Protein AF-A0A8H7K507-F1 (afdb_monomer)

Foldseek 3Di:
DQPQAWWFPDWDDDPQKIWTFTQGSVRQTAIEIERHCVLQPPVQRPPTVSVSVSVCVDPCNPPPPFRYKYWYADPVGIDIDGPDDQQDADVVPDDPDDDDDCVQWAFPADDPDQWTFTDDPVPDTDIGHDDDDPDRHHDDD

Solvent-accessible surface area (backbone atoms only — not comparable to full-atom values): 8738 Å² total; per-residue (Å²): 131,90,53,87,75,32,47,64,78,43,77,48,80,54,97,61,28,30,39,38,34,33,31,40,61,85,69,48,71,34,37,40,36,29,57,40,49,78,82,43,57,78,89,28,63,76,45,48,68,50,36,47,59,59,53,60,71,42,80,68,57,80,52,83,86,60,49,29,38,42,36,39,68,60,100,88,46,80,49,75,46,70,61,64,79,74,73,42,75,50,70,90,78,54,72,97,62,89,86,74,68,70,86,72,45,47,78,76,42,84,52,80,81,59,29,30,36,23,34,45,89,89,77,40,82,46,74,50,72,69,77,85,72,97,63,85,42,62,79,76,132

Organism: Bionectria ochroleuca (NCBI:txid29856)

Radius of gyration: 17.38 Å; Cα contacts (8 Å, |Δi|>4): 216; chains: 1; bounding box: 37×36×43 Å

Se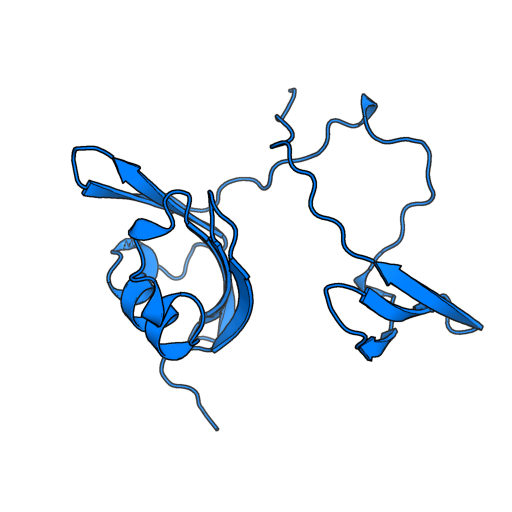condary structure (DSSP, 8-state):
---TT-EEEEEEE-SS-EEEEEE-TTS-EEEEEESSGGGS-GGGSSSHHHHHHHHTTSGGGG-SS-SEEEEEEETTEEEEEESPPPPPPPGGGS-SPPP--GGGPEEEEE-SSSEEEEEETTTEEEEEE----SSPPPP--

Nearest PDB structures (foldseek):
  1quq-assembly3_A  TM=7.018E-01  e=8.305E-02  Homo sapiens
  2z6k-assembly1_A  TM=7.369E-01  e=1.199E-01  Homo sapiens
  2z6k-assembly2_B  TM=6.373E-01  e=7.811E-02  Homo sapiens
  7olx-assembly1_A  TM=2.719E-01  e=4.721E+00  Homo sapiens
  4mfz-assembly1_A  TM=2.443E-01  e=9.257E+00  Nonomuraea gerenzanensis

Structure (mmCIF, N/CA/C/O backbone):
data_AF-A0A8H7K507-F1
#
_entry.id   AF-A0A8H7K507-F1
#
loop_
_atom_site.group_PDB
_atom_site.id
_atom_site.type_symbol
_atom_site.label_atom_id
_atom_site.label_alt_id
_atom_site.label_comp_id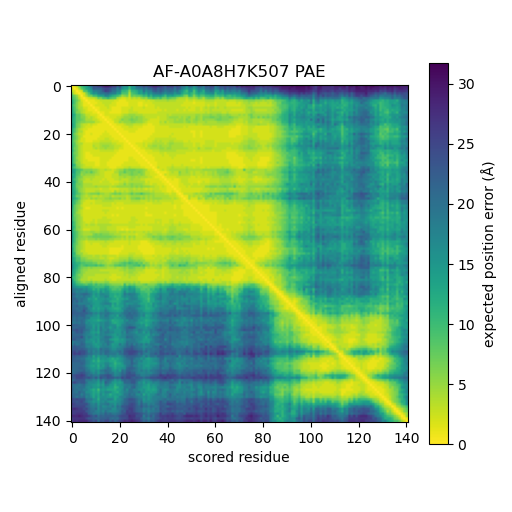
_atom_site.label_asym_id
_atom_site.label_entity_id
_atom_site.label_seq_id
_atom_site.pdbx_PDB_ins_code
_atom_site.Cartn_x
_atom_site.Cartn_y
_atom_site.Cartn_z
_atom_site.occupancy
_atom_site.B_iso_or_equiv
_atom_site.auth_seq_id
_atom_site.auth_comp_id
_atom_site.auth_asym_id
_atom_site.auth_atom_id
_atom_site.pdbx_PDB_model_num
ATOM 1 N N . MET A 1 1 ? 12.778 -19.539 2.252 1.00 41.03 1 MET A N 1
ATOM 2 C CA . MET A 1 1 ? 12.348 -19.343 3.649 1.00 41.03 1 MET A CA 1
ATOM 3 C C . MET A 1 1 ? 10.926 -18.851 3.563 1.00 41.03 1 MET A C 1
ATOM 5 O O . MET A 1 1 ? 10.734 -17.758 3.049 1.00 41.03 1 MET A O 1
ATOM 9 N N . ASP A 1 2 ? 9.965 -19.687 3.945 1.00 42.75 2 ASP A N 1
ATOM 10 C CA . ASP A 1 2 ? 8.569 -19.267 4.048 1.00 42.75 2 ASP A CA 1
ATOM 11 C C . ASP A 1 2 ? 8.469 -18.169 5.102 1.00 42.75 2 ASP A C 1
ATOM 13 O O . ASP A 1 2 ? 8.980 -18.322 6.212 1.00 42.75 2 ASP A O 1
ATOM 17 N N . ASN A 1 3 ? 7.868 -17.044 4.729 1.00 53.34 3 ASN A N 1
ATOM 18 C CA . ASN A 1 3 ? 7.533 -15.986 5.663 1.00 53.34 3 ASN A CA 1
ATOM 19 C C . ASN A 1 3 ? 6.049 -16.158 6.023 1.00 53.34 3 ASN A C 1
ATOM 21 O O . ASN A 1 3 ? 5.198 -15.795 5.209 1.00 53.34 3 ASN A O 1
ATOM 25 N N . PRO A 1 4 ? 5.721 -16.759 7.182 1.00 64.38 4 PRO A N 1
ATOM 26 C CA . PRO A 1 4 ? 4.364 -17.214 7.493 1.00 64.38 4 PRO A CA 1
ATOM 27 C C . PRO A 1 4 ? 3.333 -16.078 7.598 1.00 64.38 4 PRO A C 1
ATOM 29 O O . PRO A 1 4 ? 2.137 -16.346 7.570 1.00 64.38 4 PRO A O 1
ATOM 32 N N . GLU A 1 5 ? 3.779 -14.821 7.678 1.00 71.62 5 GLU A N 1
ATOM 33 C CA . GLU A 1 5 ? 2.921 -13.633 7.791 1.00 71.62 5 GLU A CA 1
ATOM 34 C C . GLU A 1 5 ? 2.848 -12.811 6.486 1.00 71.62 5 GLU A C 1
ATOM 36 O O . GLU A 1 5 ? 2.078 -11.856 6.392 1.00 71.62 5 GLU A O 1
ATOM 41 N N . GLY A 1 6 ? 3.596 -13.197 5.444 1.00 83.44 6 GLY A N 1
ATOM 42 C CA . GLY A 1 6 ? 3.779 -12.392 4.233 1.00 83.44 6 GLY A CA 1
ATOM 43 C C . GLY A 1 6 ? 4.938 -11.392 4.340 1.00 83.44 6 GLY A C 1
ATOM 44 O O . GLY A 1 6 ? 5.561 -11.242 5.388 1.00 83.44 6 GLY A O 1
ATOM 45 N N . ALA A 1 7 ? 5.278 -10.713 3.244 1.00 90.31 7 ALA A N 1
ATOM 46 C CA . ALA A 1 7 ? 6.458 -9.856 3.130 1.00 90.31 7 ALA A CA 1
ATOM 47 C C . ALA A 1 7 ? 6.132 -8.457 2.588 1.00 90.31 7 ALA A C 1
ATOM 49 O O . ALA A 1 7 ? 5.359 -8.294 1.645 1.00 90.31 7 ALA A O 1
ATOM 50 N N . ILE A 1 8 ? 6.790 -7.429 3.132 1.00 89.56 8 ILE A N 1
ATOM 51 C CA . ILE A 1 8 ? 6.757 -6.087 2.541 1.00 89.56 8 ILE A CA 1
ATOM 52 C C . ILE A 1 8 ? 7.702 -6.058 1.343 1.00 89.56 8 ILE A C 1
ATOM 54 O O . ILE A 1 8 ? 8.919 -6.138 1.496 1.00 89.56 8 ILE A O 1
ATOM 58 N N . LEU A 1 9 ? 7.130 -5.912 0.151 1.00 85.31 9 LEU A N 1
ATOM 59 C CA . LEU A 1 9 ? 7.863 -5.774 -1.107 1.00 85.31 9 LEU A CA 1
ATOM 60 C C . LEU A 1 9 ? 8.339 -4.333 -1.323 1.00 85.31 9 LEU A C 1
ATOM 62 O O . LEU A 1 9 ? 9.357 -4.095 -1.968 1.00 85.31 9 LEU A O 1
ATOM 66 N N . SER A 1 10 ? 7.583 -3.356 -0.820 1.00 85.00 10 SER A N 1
ATOM 67 C CA . SER A 1 10 ? 7.952 -1.942 -0.850 1.00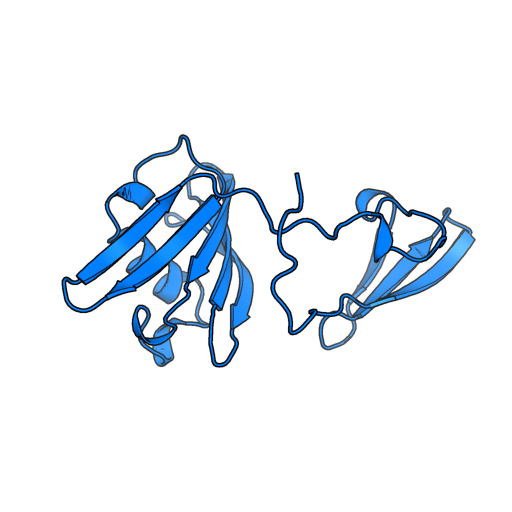 85.00 10 SER A CA 1
ATOM 68 C C . SER A 1 10 ? 7.222 -1.170 0.243 1.00 85.00 10 SER A C 1
ATOM 70 O O . SER A 1 10 ? 6.060 -1.458 0.537 1.00 85.00 10 SER A O 1
ATOM 72 N N . VAL A 1 11 ? 7.893 -0.176 0.820 1.00 87.75 11 VAL A N 1
ATOM 73 C CA . VAL A 1 11 ? 7.294 0.781 1.750 1.00 87.75 11 VAL A CA 1
ATOM 74 C C . VAL A 1 11 ? 7.700 2.198 1.375 1.00 87.75 11 VAL A C 1
ATOM 76 O O . VAL A 1 11 ? 8.868 2.504 1.129 1.00 87.75 11 VAL A O 1
ATOM 79 N N . GLU A 1 12 ? 6.713 3.080 1.369 1.00 84.88 12 GLU A N 1
ATOM 80 C CA . GLU A 1 12 ? 6.864 4.503 1.147 1.00 84.88 12 GLU A CA 1
ATOM 81 C C . GLU A 1 12 ? 6.211 5.266 2.301 1.00 84.88 12 GLU A C 1
ATOM 83 O O . GLU A 1 12 ? 5.027 5.587 2.255 1.00 84.88 12 GLU A O 1
ATOM 88 N N . SER A 1 13 ? 6.985 5.574 3.342 1.00 83.88 13 SER A N 1
ATOM 89 C CA . SER A 1 13 ? 6.514 6.424 4.440 1.00 83.88 13 SER A CA 1
ATOM 90 C C . SER A 1 13 ? 6.695 7.900 4.088 1.00 83.88 13 SER A C 1
ATOM 92 O O . SER A 1 13 ? 7.775 8.326 3.671 1.00 83.88 13 SER A O 1
ATOM 94 N N . GLY A 1 14 ? 5.632 8.679 4.245 1.00 81.19 14 GLY A N 1
ATOM 95 C CA . GLY A 1 14 ? 5.602 10.133 4.142 1.00 81.19 14 GLY A CA 1
ATOM 96 C C . GLY A 1 14 ? 5.023 10.769 5.413 1.00 81.19 14 GLY A C 1
ATOM 97 O O . GLY A 1 14 ? 4.596 10.057 6.321 1.00 81.19 14 GLY A O 1
ATOM 98 N N . PRO A 1 15 ? 5.006 12.109 5.499 1.00 79.31 15 PRO A N 1
ATOM 99 C CA . PRO A 1 15 ? 4.501 12.818 6.677 1.00 79.31 15 PRO A CA 1
ATOM 100 C C . PRO A 1 15 ? 2.982 12.691 6.849 1.00 79.31 15 PRO A C 1
ATOM 102 O O . PRO A 1 15 ? 2.485 12.770 7.964 1.00 79.31 15 PRO A O 1
ATOM 105 N N . SER A 1 16 ? 2.245 12.504 5.753 1.00 83.62 16 SER A N 1
ATOM 106 C CA . SER A 1 16 ? 0.781 12.445 5.747 1.00 83.62 16 SER A CA 1
ATOM 107 C C . SER A 1 16 ? 0.226 11.081 5.367 1.00 83.62 16 SER A C 1
ATOM 109 O O . SER A 1 16 ? -0.978 10.894 5.426 1.00 83.62 16 SER A O 1
ATOM 111 N N . ASN A 1 17 ? 1.057 10.139 4.927 1.00 88.38 17 ASN A N 1
ATOM 112 C CA . ASN A 1 17 ? 0.602 8.799 4.595 1.00 88.38 17 ASN A CA 1
ATOM 113 C C . ASN A 1 17 ? 1.744 7.785 4.559 1.00 88.38 17 ASN A C 1
ATOM 115 O O . ASN A 1 17 ? 2.917 8.144 4.475 1.00 88.38 17 ASN A O 1
ATOM 119 N N . ILE A 1 18 ? 1.383 6.505 4.575 1.00 90.12 18 ILE A N 1
ATOM 120 C CA . ILE A 1 18 ? 2.298 5.394 4.318 1.00 90.12 18 ILE A CA 1
ATOM 121 C C . ILE A 1 18 ? 1.698 4.528 3.218 1.00 90.12 18 ILE A C 1
ATOM 123 O O . ILE A 1 18 ? 0.514 4.204 3.269 1.00 90.12 18 ILE A O 1
ATOM 127 N N . LEU A 1 19 ? 2.500 4.165 2.220 1.00 90.81 19 LEU A N 1
ATOM 128 C CA . LEU A 1 19 ? 2.101 3.220 1.181 1.00 90.81 19 LEU A CA 1
ATOM 129 C C . LEU A 1 19 ? 2.910 1.941 1.336 1.00 90.81 19 LEU A C 1
ATOM 131 O O . LEU A 1 19 ? 4.140 1.976 1.353 1.00 90.81 19 LEU A O 1
ATOM 135 N N . TYR A 1 20 ? 2.217 0.818 1.406 1.00 91.94 20 TYR A N 1
ATOM 136 C CA . TYR A 1 20 ? 2.806 -0.505 1.442 1.00 91.94 20 TYR A CA 1
ATOM 137 C C . TYR A 1 20 ? 2.426 -1.279 0.191 1.00 91.94 20 TYR A C 1
ATOM 139 O O . TYR A 1 20 ? 1.276 -1.260 -0.248 1.00 91.94 20 TYR A O 1
ATOM 147 N N . ARG A 1 21 ? 3.396 -2.015 -0.342 1.00 92.69 21 ARG A N 1
ATOM 148 C CA . ARG A 1 21 ? 3.170 -3.112 -1.277 1.00 92.69 21 ARG A CA 1
ATOM 149 C C . ARG A 1 21 ? 3.568 -4.394 -0.571 1.00 92.69 21 ARG A C 1
ATOM 151 O O . ARG A 1 21 ? 4.736 -4.551 -0.217 1.00 92.69 21 ARG A O 1
ATOM 158 N N . ILE A 1 22 ? 2.602 -5.272 -0.343 1.00 92.50 22 ILE A N 1
ATOM 159 C CA . ILE A 1 22 ? 2.753 -6.450 0.512 1.00 92.50 22 ILE A CA 1
ATOM 160 C C . ILE A 1 22 ? 2.407 -7.691 -0.300 1.00 92.50 22 ILE A C 1
ATOM 162 O O . ILE A 1 22 ? 1.438 -7.690 -1.050 1.00 92.50 22 ILE A O 1
ATOM 166 N N . GLU A 1 23 ? 3.201 -8.738 -0.149 1.00 92.38 23 GLU A N 1
ATOM 167 C CA . GLU A 1 23 ? 2.827 -10.103 -0.499 1.00 92.38 23 GLU A CA 1
ATOM 168 C C . GLU A 1 23 ? 2.249 -10.757 0.757 1.00 92.38 23 GLU A C 1
ATOM 170 O O . GLU A 1 23 ? 2.965 -10.905 1.744 1.00 92.38 23 GLU A O 1
ATOM 175 N N . LYS A 1 24 ? 0.958 -11.100 0.769 1.00 90.62 24 LYS A N 1
ATOM 176 C CA . LYS A 1 24 ? 0.340 -11.840 1.881 1.00 90.62 24 LYS A CA 1
ATOM 177 C C . LYS A 1 24 ? 0.891 -13.273 1.931 1.00 90.62 24 LYS A C 1
ATOM 179 O O . LYS A 1 24 ? 1.486 -13.759 0.972 1.00 90.62 24 LYS A O 1
ATOM 184 N N . ALA A 1 25 ? 0.637 -13.986 3.028 1.00 88.81 25 ALA A N 1
ATOM 185 C CA . ALA A 1 25 ? 1.054 -15.385 3.193 1.00 88.81 25 ALA A CA 1
ATOM 186 C C . ALA A 1 25 ? 0.526 -16.334 2.092 1.00 88.81 25 ALA A C 1
ATOM 188 O O . ALA A 1 25 ? 1.137 -17.361 1.815 1.00 88.81 25 ALA A O 1
ATOM 189 N N . ASN A 1 26 ? -0.584 -15.981 1.434 1.00 88.75 26 ASN A N 1
ATOM 190 C CA . ASN A 1 26 ? -1.159 -16.705 0.294 1.00 88.75 26 ASN A CA 1
ATOM 191 C C . ASN A 1 26 ? -0.558 -16.286 -1.073 1.00 88.75 26 ASN A C 1
ATOM 193 O O . ASN A 1 26 ? -1.130 -16.610 -2.112 1.00 88.75 26 ASN A O 1
ATOM 197 N N . TYR A 1 27 ? 0.564 -15.554 -1.085 1.00 88.19 27 TYR A N 1
ATOM 198 C CA . TYR A 1 27 ? 1.240 -14.992 -2.267 1.00 88.19 27 TYR A CA 1
ATOM 199 C C . TYR A 1 27 ? 0.444 -13.923 -3.038 1.00 88.19 27 TYR A C 1
ATOM 201 O O . TYR A 1 27 ? 0.835 -13.498 -4.128 1.00 88.19 27 TYR A O 1
ATOM 209 N N . GLN A 1 28 ? -0.670 -13.440 -2.485 1.00 89.75 28 GLN A N 1
ATOM 210 C CA . GLN A 1 28 ? -1.421 -12.333 -3.063 1.00 89.75 28 GLN A CA 1
ATOM 211 C C . GLN A 1 28 ? -0.680 -11.016 -2.848 1.00 89.75 28 GLN A C 1
ATOM 213 O O . GLN A 1 28 ? -0.332 -10.656 -1.723 1.00 89.75 28 GLN A O 1
ATOM 218 N N . ILE A 1 29 ? -0.491 -10.259 -3.928 1.00 90.06 29 ILE A N 1
ATOM 219 C CA . ILE A 1 29 ? 0.078 -8.915 -3.850 1.00 90.06 29 ILE A CA 1
ATOM 220 C C . ILE A 1 29 ? -1.042 -7.910 -3.611 1.00 90.06 29 ILE A C 1
ATOM 222 O O . ILE A 1 29 ? -1.944 -7.762 -4.438 1.00 90.06 29 ILE A O 1
ATOM 226 N N . VAL A 1 30 ? -0.934 -7.183 -2.507 1.00 92.31 30 VAL A N 1
ATOM 227 C CA . VAL A 1 30 ? -1.877 -6.150 -2.094 1.00 92.31 30 VAL A CA 1
ATOM 228 C C . VAL A 1 30 ? -1.183 -4.810 -1.875 1.00 92.31 30 VAL A C 1
ATOM 230 O O . VAL A 1 30 ? 0.021 -4.736 -1.605 1.00 92.31 30 VAL A O 1
ATOM 233 N N . HIS A 1 31 ? -1.954 -3.733 -1.990 1.00 92.38 31 HIS A N 1
ATOM 234 C CA . HIS A 1 31 ? -1.490 -2.372 -1.745 1.00 92.38 31 HIS A CA 1
ATOM 235 C C . HIS A 1 31 ? -2.262 -1.771 -0.577 1.00 92.38 31 HIS A C 1
ATOM 237 O O . HIS A 1 31 ? -3.487 -1.729 -0.605 1.00 92.38 31 HIS A O 1
ATOM 243 N N . VAL A 1 32 ? -1.554 -1.284 0.438 1.00 92.94 32 VAL A N 1
ATOM 244 C CA . VAL A 1 32 ? -2.177 -0.671 1.616 1.00 92.94 32 VAL A CA 1
ATOM 245 C C . VAL A 1 32 ? -1.740 0.779 1.723 1.00 92.94 32 VAL A C 1
ATOM 247 O O . VAL A 1 32 ? -0.548 1.077 1.683 1.00 92.94 32 VAL A O 1
ATOM 250 N N . LYS A 1 33 ? -2.699 1.690 1.857 1.00 92.94 33 LYS A N 1
ATOM 251 C CA . LYS A 1 33 ? -2.472 3.123 2.014 1.00 92.94 33 LYS A CA 1
ATOM 252 C C . LYS A 1 33 ? -2.996 3.580 3.363 1.00 92.94 33 LYS A C 1
ATOM 254 O O . LYS A 1 33 ? -4.192 3.594 3.589 1.00 92.94 33 LYS A O 1
ATOM 259 N N . VAL A 1 34 ? -2.106 4.007 4.244 1.00 93.62 34 VAL A N 1
ATOM 260 C CA . VAL A 1 34 ? -2.459 4.528 5.567 1.00 93.62 34 VAL A CA 1
ATOM 261 C C . VAL A 1 34 ? -2.474 6.055 5.497 1.00 93.62 34 VAL A C 1
ATOM 263 O O . VAL A 1 34 ? -1.419 6.642 5.276 1.00 93.62 34 VAL A O 1
ATOM 266 N N . LEU A 1 35 ? -3.633 6.708 5.638 1.00 90.69 35 LEU A N 1
ATOM 267 C CA . LEU A 1 35 ? -3.786 8.177 5.574 1.00 90.69 35 LEU A CA 1
ATOM 268 C C . LEU A 1 35 ? -3.431 8.905 6.877 1.00 90.69 35 LEU A C 1
ATOM 270 O O . LEU A 1 35 ? -3.187 10.106 6.866 1.00 90.69 35 LEU A O 1
ATOM 274 N N . ASN A 1 36 ? -3.392 8.189 7.994 1.00 88.88 36 ASN A N 1
ATOM 275 C CA . ASN A 1 36 ? -2.973 8.712 9.287 1.00 88.88 36 ASN A CA 1
ATOM 276 C C . ASN A 1 36 ? -1.800 7.843 9.744 1.00 88.88 36 ASN A C 1
ATOM 278 O O . ASN A 1 36 ? -2.039 6.771 10.296 1.00 88.88 36 ASN A O 1
ATOM 282 N N . PRO A 1 37 ? -0.534 8.234 9.494 1.00 85.00 37 PRO A N 1
ATOM 283 C CA . PRO A 1 37 ? 0.619 7.394 9.824 1.00 85.00 37 PRO A CA 1
ATOM 284 C C . PRO A 1 37 ? 0.638 6.913 11.282 1.00 85.00 37 PRO A C 1
ATOM 286 O O . PRO A 1 37 ? 1.191 5.858 11.566 1.00 85.00 37 PRO A O 1
ATOM 289 N N . GLU A 1 38 ? 0.020 7.667 12.194 1.00 86.25 38 GLU A N 1
ATOM 290 C CA . GLU A 1 38 ? -0.155 7.362 13.622 1.00 86.25 38 GLU A CA 1
ATOM 291 C C . GLU A 1 38 ? -0.946 6.080 13.907 1.00 86.25 38 GLU A C 1
ATOM 293 O O . GLU A 1 38 ? -0.748 5.490 14.966 1.00 86.25 38 GLU A O 1
ATOM 298 N N . VAL A 1 39 ? -1.736 5.587 12.946 1.00 87.62 39 VAL A N 1
ATOM 299 C CA . VAL A 1 39 ? -2.397 4.272 13.021 1.00 87.62 39 VAL A CA 1
ATOM 300 C C . VAL A 1 39 ? -1.382 3.148 13.229 1.00 87.62 39 VAL A C 1
ATOM 302 O O . VAL A 1 39 ? -1.674 2.163 13.900 1.00 87.62 39 VAL A O 1
ATOM 305 N N . ILE A 1 40 ? -0.175 3.303 12.678 1.00 89.31 40 ILE A N 1
ATOM 306 C CA . ILE A 1 40 ? 0.935 2.379 12.896 1.00 89.31 40 ILE A CA 1
ATOM 307 C C . ILE A 1 40 ? 1.973 3.080 13.786 1.00 89.31 40 ILE A C 1
ATOM 309 O O . ILE A 1 40 ? 2.474 4.149 13.409 1.00 89.31 40 ILE A O 1
ATOM 313 N N . PRO A 1 41 ? 2.351 2.493 14.939 1.00 89.94 41 PRO A N 1
ATOM 314 C CA . PRO A 1 41 ? 3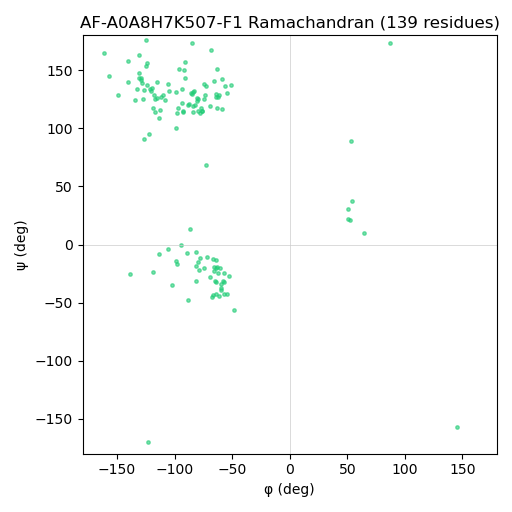.417 3.021 15.786 1.00 89.94 41 PRO A CA 1
ATOM 315 C C . PRO A 1 41 ? 4.697 3.285 14.989 1.00 89.94 41 PRO A C 1
ATOM 317 O O . PRO A 1 41 ? 5.074 2.486 14.133 1.00 89.94 41 PRO A O 1
ATOM 320 N N . GLU A 1 42 ? 5.354 4.419 15.237 1.00 87.94 42 GLU A N 1
ATOM 321 C CA . GLU A 1 42 ? 6.462 4.912 14.408 1.00 87.94 42 GLU A CA 1
ATOM 322 C C . GLU A 1 42 ? 7.598 3.894 14.235 1.00 87.94 42 GLU A C 1
ATOM 324 O O . GLU A 1 42 ? 8.071 3.672 13.119 1.00 87.94 42 GLU A O 1
ATOM 329 N N . ASP A 1 43 ? 7.962 3.210 15.318 1.00 87.31 43 ASP A N 1
ATOM 330 C CA . ASP A 1 43 ? 8.975 2.155 15.376 1.00 87.31 43 ASP A CA 1
ATOM 331 C C . ASP A 1 43 ? 8.613 0.913 14.543 1.00 87.31 43 ASP A C 1
ATOM 333 O O . ASP A 1 43 ? 9.487 0.144 14.138 1.00 87.31 43 ASP A O 1
ATOM 337 N N . LYS A 1 44 ? 7.326 0.736 14.233 1.00 88.44 44 LYS A N 1
ATOM 338 C CA . LYS A 1 44 ? 6.787 -0.404 13.485 1.00 88.44 44 LYS A CA 1
ATOM 339 C C . LYS A 1 44 ? 6.555 -0.120 12.007 1.00 88.44 44 LYS A C 1
ATOM 341 O O . LYS A 1 44 ? 6.389 -1.063 11.244 1.00 88.44 44 LYS A O 1
ATOM 346 N N . ARG A 1 45 ? 6.577 1.146 11.574 1.00 86.31 45 ARG A N 1
ATOM 347 C CA . ARG A 1 45 ? 6.213 1.542 10.197 1.00 86.31 45 ARG A CA 1
ATOM 348 C C . ARG A 1 45 ? 7.139 0.976 9.122 1.00 86.31 45 ARG A C 1
ATOM 350 O O . ARG A 1 45 ? 6.689 0.755 8.000 1.00 86.31 45 ARG A O 1
ATOM 357 N N . ILE A 1 46 ? 8.422 0.798 9.441 1.00 78.75 46 ILE A N 1
ATOM 358 C CA . ILE A 1 46 ? 9.474 0.466 8.463 1.00 78.75 46 ILE A CA 1
ATOM 359 C C . ILE A 1 46 ? 9.842 -1.019 8.507 1.00 78.75 46 ILE A C 1
ATOM 361 O O . ILE A 1 46 ? 10.149 -1.610 7.472 1.00 78.75 46 ILE A O 1
ATOM 365 N N . TYR A 1 47 ? 9.822 -1.636 9.691 1.00 83.38 47 TYR A N 1
ATOM 366 C CA . TYR A 1 47 ? 10.158 -3.048 9.823 1.00 83.38 47 TYR A CA 1
ATOM 367 C C . TYR A 1 47 ? 8.994 -3.914 9.340 1.00 83.38 47 TYR A C 1
ATOM 369 O O . TYR A 1 47 ? 7.918 -3.910 9.935 1.00 83.38 47 TYR A O 1
ATOM 377 N N . GLY A 1 48 ? 9.233 -4.659 8.257 1.00 83.81 48 GLY A N 1
ATOM 378 C CA . GLY A 1 48 ? 8.201 -5.388 7.520 1.00 83.81 48 GLY A CA 1
ATOM 379 C C . GLY A 1 48 ? 7.262 -6.233 8.386 1.00 83.81 48 GLY A C 1
ATOM 380 O O . GLY A 1 48 ? 6.057 -5.991 8.352 1.00 83.81 48 GLY A O 1
ATOM 381 N N . PRO A 1 49 ? 7.792 -7.162 9.202 1.00 87.25 49 PRO A N 1
ATOM 382 C CA . PRO A 1 49 ? 6.967 -7.984 10.086 1.00 87.25 49 PRO A CA 1
ATOM 383 C C . PRO A 1 49 ? 6.143 -7.172 11.093 1.00 87.25 49 PRO A C 1
ATOM 385 O O . PRO A 1 49 ? 4.973 -7.466 11.305 1.00 87.25 49 PRO A O 1
ATOM 388 N N . SER A 1 50 ? 6.699 -6.100 11.669 1.00 90.12 50 SER A N 1
ATOM 389 C CA . SER A 1 50 ? 5.951 -5.260 12.617 1.00 90.12 50 SER A CA 1
ATOM 390 C C . SER A 1 50 ? 4.791 -4.522 11.953 1.00 90.12 50 SER A C 1
ATOM 392 O O . SER A 1 50 ? 3.701 -4.476 12.517 1.00 90.12 50 SER A O 1
ATOM 394 N N . ALA A 1 51 ? 5.002 -3.954 10.764 1.00 91.00 51 ALA A N 1
ATOM 395 C CA . ALA A 1 51 ? 3.935 -3.279 10.028 1.00 91.00 51 ALA A CA 1
ATOM 396 C C . ALA A 1 51 ? 2.830 -4.263 9.615 1.00 91.00 51 ALA A C 1
ATOM 398 O O . ALA A 1 51 ? 1.653 -3.960 9.789 1.00 91.00 51 ALA A O 1
ATOM 399 N N . ILE A 1 52 ? 3.197 -5.456 9.136 1.00 93.12 52 ILE A N 1
ATOM 400 C CA . ILE A 1 52 ? 2.238 -6.522 8.811 1.00 93.12 52 ILE A CA 1
ATOM 401 C C . ILE A 1 52 ? 1.461 -6.952 10.059 1.00 93.12 52 ILE A C 1
ATOM 403 O O . ILE A 1 52 ? 0.240 -7.054 10.001 1.00 93.12 52 ILE A O 1
ATOM 407 N N . SER A 1 53 ? 2.134 -7.130 11.198 1.00 91.88 53 SER A N 1
ATOM 408 C CA . SER A 1 53 ? 1.489 -7.479 12.467 1.00 91.88 53 SER A CA 1
ATOM 409 C C . SER A 1 53 ? 0.428 -6.453 12.880 1.00 91.88 53 SER A C 1
ATOM 411 O O . SER A 1 53 ? -0.669 -6.838 13.277 1.00 91.88 53 SER A O 1
ATOM 413 N N . GLU A 1 54 ? 0.696 -5.152 12.739 1.00 92.75 54 GLU A N 1
ATOM 414 C CA . GLU A 1 54 ? -0.305 -4.112 13.014 1.00 92.75 54 GLU A CA 1
ATOM 415 C C . GLU A 1 54 ? -1.461 -4.129 12.004 1.00 92.75 54 GLU A C 1
ATOM 417 O O . GLU A 1 54 ? -2.621 -4.101 12.410 1.00 92.75 54 GLU A O 1
ATOM 422 N N . LEU A 1 55 ? -1.166 -4.244 10.706 1.00 92.81 55 LEU A N 1
ATOM 423 C CA . LEU A 1 55 ? -2.185 -4.295 9.651 1.00 92.81 55 LEU A CA 1
ATOM 424 C C . LEU A 1 55 ? -3.071 -5.545 9.746 1.00 92.81 55 LEU A C 1
ATOM 426 O O . LEU A 1 55 ? -4.258 -5.479 9.441 1.00 92.81 55 LEU A O 1
ATOM 430 N N . SER A 1 56 ? -2.524 -6.664 10.225 1.00 92.44 56 SER A N 1
ATOM 431 C CA . SER A 1 56 ? -3.250 -7.928 10.387 1.00 92.44 56 SER A CA 1
ATOM 432 C C . SER A 1 56 ? -4.354 -7.899 11.447 1.00 92.44 56 SER A C 1
ATOM 434 O O . SER A 1 56 ? -5.189 -8.799 11.493 1.00 92.44 56 SER A O 1
ATOM 436 N N . LYS A 1 57 ? -4.378 -6.856 12.286 1.00 91.69 57 LYS A N 1
ATOM 437 C CA . LYS A 1 57 ? -5.420 -6.636 13.298 1.00 91.69 57 LYS A CA 1
ATOM 438 C C . LYS A 1 57 ? -6.698 -6.037 12.711 1.00 91.69 57 LYS A C 1
ATOM 440 O O . LYS A 1 57 ? -7.717 -6.033 13.394 1.00 91.69 57 LYS A O 1
ATOM 445 N N . LEU A 1 58 ? -6.637 -5.503 11.490 1.00 92.19 58 LEU A N 1
ATOM 446 C CA . LEU A 1 58 ? -7.789 -4.944 10.788 1.00 92.19 58 LEU A CA 1
ATOM 447 C C . LEU A 1 58 ? -8.702 -6.084 10.330 1.00 92.19 58 LEU A C 1
ATOM 449 O O . LEU A 1 58 ? -8.221 -7.092 9.810 1.00 92.19 58 LEU A O 1
ATOM 453 N N . GLU A 1 59 ? -10.015 -5.932 10.493 1.00 91.44 59 GLU A N 1
ATOM 454 C CA . GLU A 1 59 ? -10.980 -6.983 10.144 1.00 91.44 59 GLU A CA 1
ATOM 455 C C . GLU A 1 59 ? -10.894 -7.356 8.657 1.00 91.44 59 GLU A C 1
ATOM 457 O O . GLU A 1 59 ? -10.938 -8.531 8.288 1.00 91.44 59 GLU A O 1
ATOM 462 N N . GLU A 1 60 ? -10.670 -6.358 7.803 1.00 93.19 60 GLU A N 1
ATOM 463 C CA . GLU A 1 60 ? -10.533 -6.503 6.359 1.00 93.19 60 GLU A CA 1
ATOM 464 C C . GLU A 1 60 ? -9.296 -7.302 5.958 1.00 93.19 60 GLU A C 1
ATOM 466 O O . GLU A 1 60 ? -9.283 -7.883 4.877 1.00 93.19 60 GLU A O 1
ATOM 471 N N . TRP A 1 61 ? -8.261 -7.381 6.799 1.00 91.69 61 TRP A N 1
ATOM 472 C CA . TRP A 1 61 ? -7.032 -8.092 6.450 1.00 91.69 61 TRP A CA 1
ATOM 473 C C . TRP A 1 61 ? -7.272 -9.572 6.139 1.00 91.69 61 TRP A C 1
ATOM 475 O O . TRP A 1 61 ? -6.609 -10.138 5.268 1.00 91.69 61 TRP A O 1
ATOM 485 N N . ASN A 1 62 ? -8.231 -10.194 6.827 1.00 88.94 62 ASN A N 1
ATOM 486 C CA . ASN A 1 62 ? -8.561 -11.613 6.669 1.00 88.94 62 ASN A CA 1
ATOM 487 C C . ASN A 1 62 ? -9.475 -11.896 5.469 1.00 88.94 62 ASN A C 1
ATOM 489 O O . ASN A 1 62 ? -9.735 -13.053 5.150 1.00 88.94 62 ASN A O 1
ATOM 493 N N . ASP A 1 63 ? -9.959 -10.852 4.801 1.00 89.06 63 ASP A N 1
ATOM 494 C CA . ASP A 1 63 ? -10.626 -10.971 3.515 1.00 89.06 63 ASP A CA 1
ATOM 495 C C . ASP A 1 63 ? -9.559 -11.098 2.415 1.00 89.06 63 ASP A C 1
ATOM 497 O O . ASP A 1 63 ? -8.638 -10.288 2.323 1.00 89.06 63 ASP A O 1
ATOM 501 N N . ASP A 1 64 ? -9.648 -12.137 1.589 1.00 86.69 64 ASP A N 1
ATOM 502 C CA . ASP A 1 64 ? -8.709 -12.375 0.484 1.00 86.69 64 ASP A CA 1
ATOM 503 C C . ASP A 1 64 ? -9.215 -11.809 -0.855 1.00 86.69 64 ASP A C 1
ATOM 505 O O . ASP A 1 64 ? -8.534 -11.908 -1.875 1.00 86.69 64 ASP A O 1
ATOM 509 N N . SER A 1 65 ? -10.402 -11.196 -0.887 1.00 90.19 65 SER A N 1
ATOM 510 C CA . SER A 1 65 ? -11.004 -10.703 -2.133 1.00 90.19 65 SER A CA 1
ATOM 511 C C . SER A 1 65 ? -10.437 -9.368 -2.632 1.00 90.19 65 SER A C 1
ATOM 513 O O . SER A 1 65 ? -10.508 -9.098 -3.833 1.00 90.19 65 SER A O 1
ATOM 515 N N . TRP A 1 66 ? -9.834 -8.559 -1.756 1.00 93.31 66 TRP A N 1
ATOM 516 C CA . TRP A 1 66 ? -9.383 -7.204 -2.088 1.00 93.31 66 TRP A CA 1
ATOM 517 C C . TRP A 1 66 ? -7.934 -7.146 -2.588 1.00 93.31 66 TRP A C 1
ATOM 519 O O . TRP A 1 66 ? -7.093 -7.998 -2.295 1.00 93.31 66 TRP A O 1
ATOM 529 N N . LYS A 1 67 ? -7.609 -6.094 -3.342 1.00 90.25 67 LYS A N 1
ATOM 530 C CA . LYS A 1 67 ? -6.245 -5.803 -3.832 1.00 90.25 67 LYS A CA 1
ATOM 531 C C . LYS A 1 67 ? -5.684 -4.486 -3.327 1.00 90.25 67 LYS A C 1
ATOM 533 O O . LYS A 1 67 ? -4.461 -4.315 -3.293 1.00 90.25 67 LYS A O 1
ATOM 538 N N . THR A 1 68 ? -6.554 -3.557 -2.949 1.00 92.25 68 THR A N 1
ATOM 539 C CA . THR A 1 68 ? -6.157 -2.296 -2.322 1.00 92.25 68 THR A CA 1
ATOM 540 C C . THR A 1 68 ? -6.939 -2.061 -1.038 1.00 92.25 68 THR A C 1
ATOM 542 O O . THR A 1 68 ? -8.130 -2.352 -1.001 1.00 92.25 68 THR A O 1
ATOM 545 N N . LEU A 1 69 ? -6.292 -1.495 -0.025 1.00 93.94 69 LEU A N 1
ATOM 546 C CA . LEU A 1 69 ? -6.915 -1.113 1.239 1.00 93.94 69 LEU A CA 1
ATOM 547 C C . LEU A 1 69 ? -6.449 0.293 1.617 1.00 93.94 69 LEU A C 1
ATOM 549 O O . LEU A 1 69 ? -5.244 0.528 1.714 1.00 93.94 69 LEU A O 1
ATOM 553 N N . GLU A 1 70 ? -7.363 1.230 1.834 1.00 93.88 70 GLU A N 1
ATOM 554 C CA . GLU A 1 70 ? -7.037 2.484 2.518 1.00 93.88 70 GLU A CA 1
ATOM 555 C C . GLU A 1 70 ? -7.446 2.382 3.974 1.00 93.88 70 GLU A C 1
ATOM 557 O O . GLU A 1 70 ? -8.553 1.958 4.280 1.00 93.88 70 GLU A O 1
ATOM 562 N N . VAL A 1 71 ? -6.531 2.761 4.855 1.00 94.56 71 VAL A N 1
ATOM 563 C CA . VAL A 1 71 ? -6.706 2.758 6.301 1.00 94.56 71 VAL A CA 1
ATOM 564 C C . VAL A 1 71 ? -6.633 4.200 6.766 1.00 94.56 71 VAL A C 1
ATOM 566 O O . VAL A 1 71 ? -5.666 4.912 6.473 1.00 94.56 71 VAL A O 1
ATOM 569 N N . TYR A 1 72 ? -7.642 4.644 7.496 1.00 92.19 72 TYR A N 1
ATOM 570 C CA . TYR A 1 72 ? -7.704 5.995 8.035 1.00 92.19 72 TYR A CA 1
ATOM 571 C C . TYR A 1 72 ? -8.270 5.974 9.447 1.00 92.19 72 TYR A C 1
ATOM 573 O O . TYR A 1 72 ? -8.926 5.021 9.858 1.00 92.19 72 TYR A O 1
ATOM 581 N N . GLN A 1 73 ? -7.977 7.020 10.208 1.00 91.19 73 GLN A N 1
ATOM 582 C CA . GLN A 1 73 ? -8.460 7.166 11.573 1.00 91.19 73 GLN A CA 1
ATOM 583 C C . GLN A 1 73 ? -9.272 8.447 11.696 1.00 91.19 73 GLN A C 1
ATOM 585 O O . GLN A 1 73 ? -8.840 9.510 11.246 1.00 91.19 73 GLN A O 1
ATOM 590 N N . ASP A 1 74 ? -10.431 8.334 12.333 1.00 88.88 74 ASP A N 1
ATOM 591 C CA . ASP A 1 74 ? -11.250 9.463 12.754 1.00 88.88 74 ASP A CA 1
ATOM 592 C C . ASP A 1 74 ? -11.503 9.417 14.274 1.00 88.88 74 ASP A C 1
ATOM 594 O O . ASP A 1 74 ? -10.894 8.636 15.008 1.00 88.88 74 ASP A O 1
ATOM 598 N N . GLU A 1 75 ? -12.402 10.272 14.767 1.00 89.38 75 GLU A N 1
ATOM 599 C CA . GLU A 1 75 ? -12.756 10.354 16.191 1.00 89.38 75 GLU A CA 1
ATOM 600 C C . GLU A 1 75 ? -13.392 9.069 16.753 1.00 89.38 75 GLU A C 1
ATOM 602 O O . GLU A 1 75 ? -13.425 8.877 17.969 1.00 89.38 75 GLU A O 1
ATOM 607 N N . LYS A 1 76 ? -13.920 8.193 15.892 1.00 88.44 76 LYS A N 1
ATOM 608 C CA . LYS A 1 76 ? -14.625 6.961 16.270 1.00 88.44 76 LYS A CA 1
ATOM 609 C C . LYS A 1 76 ? -13.732 5.729 16.213 1.00 88.44 76 LYS A C 1
ATOM 611 O O . LYS A 1 76 ? -14.087 4.717 16.813 1.00 88.44 76 LYS A O 1
ATOM 616 N N . GLY A 1 77 ? -12.593 5.805 15.530 1.00 89.88 77 GLY A N 1
ATOM 617 C CA . GLY A 1 77 ? -11.626 4.718 15.472 1.00 89.88 77 GLY A CA 1
ATOM 618 C C . GLY A 1 77 ? -10.914 4.619 14.132 1.00 89.88 77 GLY A C 1
ATOM 619 O O . GLY A 1 77 ? -10.782 5.595 13.396 1.00 89.88 77 GLY A O 1
ATOM 620 N N . ILE A 1 78 ? -10.415 3.417 13.856 1.00 92.75 78 ILE A N 1
ATOM 621 C CA . ILE A 1 78 ? -9.747 3.076 12.603 1.00 92.75 78 ILE A CA 1
ATOM 622 C C . ILE A 1 78 ? -10.791 2.492 11.656 1.00 92.75 78 ILE A C 1
ATOM 624 O O . ILE A 1 78 ? -11.567 1.622 12.045 1.00 92.75 78 ILE A O 1
ATOM 628 N N . TRP A 1 79 ? -10.774 2.964 10.419 1.00 93.38 79 TRP A N 1
ATOM 629 C CA . TRP A 1 79 ? -11.652 2.536 9.345 1.00 93.38 79 TRP A CA 1
ATOM 630 C C . TRP A 1 79 ? -10.834 2.088 8.147 1.00 93.38 79 TRP A C 1
ATOM 632 O O . TRP A 1 79 ? -9.718 2.572 7.917 1.00 93.38 79 TRP A O 1
ATOM 642 N N . CYS A 1 80 ? -11.432 1.198 7.363 1.00 94.06 80 CYS A N 1
ATOM 643 C CA . CYS A 1 80 ? -10.821 0.655 6.169 1.00 94.06 80 CYS A CA 1
ATOM 644 C C . CYS A 1 80 ? -11.780 0.726 4.981 1.00 94.06 80 CYS A C 1
ATOM 646 O O . CYS A 1 80 ? -12.976 0.471 5.108 1.00 94.06 80 CYS A O 1
ATOM 648 N N . GLU A 1 81 ? -11.234 1.001 3.802 1.00 93.31 81 GLU A N 1
ATOM 649 C CA . GLU A 1 81 ? -11.967 0.966 2.540 1.00 93.31 81 GLU A CA 1
ATOM 650 C C . GLU A 1 81 ? -11.216 0.083 1.532 1.00 93.31 81 GLU A C 1
ATOM 652 O O . GLU A 1 81 ? -10.017 0.255 1.294 1.00 93.31 81 GLU A O 1
ATOM 657 N N . LYS A 1 82 ? -11.919 -0.911 0.976 1.00 94.00 82 LYS A N 1
ATOM 658 C CA . LYS A 1 82 ? -11.378 -1.920 0.051 1.00 94.00 82 LYS A CA 1
ATOM 659 C C . LYS A 1 82 ? -11.530 -1.477 -1.406 1.00 94.00 82 LYS A C 1
ATOM 661 O O . LYS A 1 82 ? -12.480 -0.786 -1.752 1.00 94.00 82 LYS A O 1
ATOM 666 N N . ASP A 1 83 ? -10.605 -1.924 -2.255 1.00 88.06 83 ASP A N 1
ATOM 667 C CA . ASP A 1 83 ? -10.657 -1.815 -3.725 1.00 88.06 83 ASP A CA 1
ATOM 668 C C . ASP A 1 83 ? -10.879 -0.396 -4.271 1.00 88.06 83 ASP A C 1
ATOM 670 O O . ASP A 1 83 ? -11.531 -0.169 -5.293 1.00 88.06 83 ASP A O 1
ATOM 674 N N . ILE A 1 84 ? -10.267 0.574 -3.596 1.00 80.56 84 ILE A N 1
ATOM 675 C CA . ILE A 1 84 ? -10.267 1.971 -4.006 1.00 80.56 84 ILE A CA 1
ATOM 676 C C . ILE A 1 84 ? -9.543 2.113 -5.334 1.00 80.56 84 ILE A C 1
ATOM 678 O O . ILE A 1 84 ? -8.399 1.686 -5.516 1.00 80.56 84 ILE A O 1
ATOM 682 N N . SER A 1 85 ? -10.211 2.787 -6.262 1.00 67.06 85 SER A N 1
ATOM 683 C CA . SER A 1 85 ? -9.617 3.102 -7.551 1.00 67.06 85 SER A CA 1
ATOM 684 C C . SER A 1 85 ? -8.384 3.989 -7.352 1.00 67.06 85 SER A C 1
ATOM 686 O O . SER A 1 85 ? -8.468 5.015 -6.665 1.00 67.06 85 SER A O 1
ATOM 688 N N . PRO A 1 86 ? -7.225 3.630 -7.934 1.00 60.97 86 PRO A N 1
ATOM 689 C CA . PRO A 1 86 ? -6.048 4.472 -7.843 1.00 60.97 86 PRO A CA 1
ATOM 690 C C . PRO A 1 86 ? -6.365 5.849 -8.443 1.00 60.97 86 PRO A C 1
ATOM 692 O O . PRO A 1 86 ? -7.075 5.927 -9.449 1.00 60.97 86 PRO A O 1
ATOM 695 N N . PRO A 1 87 ? -5.844 6.942 -7.859 1.00 60.97 87 PRO A N 1
ATOM 696 C CA . PRO A 1 87 ? -6.023 8.265 -8.437 1.00 60.97 87 PRO A CA 1
ATOM 697 C C . PRO A 1 87 ? -5.431 8.278 -9.849 1.00 60.97 87 PRO A C 1
ATOM 699 O O . PRO A 1 87 ? -4.231 8.069 -10.034 1.00 60.97 87 PRO A O 1
ATOM 702 N N . THR A 1 88 ? -6.278 8.502 -10.849 1.00 58.69 88 THR A N 1
ATOM 703 C CA . THR A 1 88 ? -5.865 8.648 -12.246 1.00 58.69 88 THR A CA 1
ATOM 704 C C . THR A 1 88 ? -5.591 10.111 -12.557 1.00 58.69 88 THR A C 1
ATOM 706 O O . THR A 1 88 ? -6.312 10.994 -12.097 1.00 58.69 88 THR A O 1
ATOM 709 N N . VAL A 1 89 ? -4.581 10.376 -13.384 1.00 61.66 89 VAL A N 1
ATOM 710 C CA . VAL A 1 89 ? -4.334 11.714 -13.934 1.00 61.66 89 VAL A CA 1
ATOM 711 C C . VAL A 1 89 ? -5.385 11.988 -15.017 1.00 61.66 89 VAL A C 1
ATOM 713 O O . VAL A 1 89 ? -5.472 11.185 -15.951 1.00 61.66 89 VAL A O 1
ATOM 716 N N . PRO A 1 90 ? -6.161 13.087 -14.957 1.00 66.31 90 PRO A N 1
ATOM 717 C CA . PRO A 1 90 ? -6.982 13.492 -16.092 1.00 66.31 90 PRO A CA 1
ATOM 718 C C . PRO A 1 90 ? -6.114 13.676 -17.339 1.00 66.31 90 PRO A C 1
ATOM 720 O O . PRO A 1 90 ? -5.026 14.253 -17.272 1.00 66.31 90 PRO A O 1
ATOM 723 N N . LYS A 1 91 ? -6.589 13.176 -18.484 1.00 65.81 91 LYS A N 1
ATOM 724 C CA . LYS A 1 91 ? -5.803 13.124 -19.728 1.00 65.81 91 LYS A CA 1
ATOM 725 C C . LYS A 1 91 ? -5.311 14.504 -20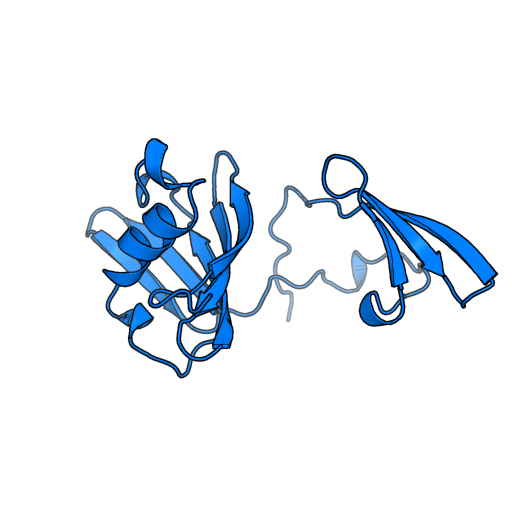.176 1.00 65.81 91 LYS A C 1
ATOM 727 O O . LYS A 1 91 ? -4.233 14.603 -20.741 1.00 65.81 91 LYS A O 1
ATOM 732 N N . GLU A 1 92 ? -6.065 15.559 -19.887 1.00 71.00 92 GLU A N 1
ATOM 733 C CA . GLU A 1 92 ? -5.699 16.951 -20.181 1.00 71.00 92 GLU A CA 1
ATOM 734 C C . GLU A 1 92 ? -4.435 17.448 -19.463 1.00 71.00 92 GLU A C 1
ATOM 736 O O . GLU A 1 92 ? -3.769 18.351 -19.962 1.00 71.00 92 GLU A O 1
ATOM 741 N N . TYR A 1 93 ? -4.074 16.852 -18.320 1.00 68.31 93 TYR A N 1
ATOM 742 C CA . TYR A 1 93 ? -2.833 17.166 -17.607 1.00 68.31 93 TYR A CA 1
ATOM 743 C C . TYR A 1 93 ? -1.650 16.308 -18.065 1.00 68.31 93 TYR A C 1
ATOM 745 O O . TYR A 1 93 ? -0.516 16.544 -17.642 1.00 68.31 93 TYR A O 1
ATOM 753 N N . LEU A 1 94 ? -1.892 15.307 -18.917 1.00 69.06 94 LEU A N 1
ATOM 754 C CA . LEU A 1 94 ? -0.835 14.524 -19.535 1.00 69.06 94 LEU A CA 1
ATOM 755 C C . LEU A 1 94 ? -0.337 15.276 -20.768 1.00 69.06 94 LEU A C 1
ATOM 757 O O . LEU A 1 94 ? -1.052 15.450 -21.752 1.00 69.06 94 LEU A O 1
ATOM 761 N N . LEU A 1 95 ? 0.913 15.726 -20.705 1.00 74.69 95 LEU A N 1
ATOM 762 C CA . LEU A 1 95 ? 1.633 16.192 -21.885 1.00 74.69 95 LEU A CA 1
ATOM 763 C C . LEU A 1 95 ? 1.798 15.024 -22.870 1.00 74.69 95 LEU A C 1
ATOM 765 O O . LEU A 1 95 ? 1.885 13.870 -22.447 1.00 74.69 95 LEU A O 1
ATOM 769 N N . ASP A 1 96 ? 1.863 15.331 -24.167 1.00 79.25 96 ASP A N 1
ATOM 770 C CA . ASP A 1 96 ? 2.006 14.350 -25.252 1.00 79.25 96 ASP A CA 1
ATOM 771 C C . ASP A 1 96 ? 3.430 13.764 -25.290 1.00 79.25 96 ASP A C 1
ATOM 773 O O . ASP A 1 96 ? 4.251 14.068 -26.156 1.00 79.25 96 ASP A O 1
ATOM 777 N N . TYR A 1 97 ? 3.759 12.984 -24.262 1.00 76.38 97 TYR A N 1
ATOM 778 C CA . TYR A 1 97 ? 4.993 12.221 -24.166 1.00 76.38 97 TYR A CA 1
ATOM 779 C C . TYR A 1 97 ? 4.766 10.778 -24.623 1.00 76.38 97 TYR A C 1
ATOM 781 O O . TYR A 1 97 ? 3.679 10.228 -24.424 1.00 76.38 97 TYR A O 1
ATOM 789 N N . PRO A 1 98 ? 5.806 10.119 -25.165 1.00 77.06 98 PRO A N 1
ATOM 790 C CA . PRO A 1 98 ? 5.760 8.692 -25.437 1.00 77.06 98 PRO A CA 1
ATOM 791 C C . PRO A 1 98 ? 5.381 7.904 -24.178 1.00 77.06 98 PRO A C 1
ATOM 793 O O . PRO A 1 98 ? 5.961 8.093 -23.107 1.00 77.06 98 PRO A O 1
ATOM 796 N N . ILE A 1 99 ? 4.403 7.013 -24.321 1.00 77.81 99 ILE A N 1
ATOM 797 C CA . ILE A 1 99 ? 3.998 6.092 -23.262 1.00 77.81 99 ILE A CA 1
ATOM 798 C C . ILE A 1 99 ? 4.901 4.864 -23.346 1.00 77.81 99 ILE A C 1
ATOM 800 O O . ILE A 1 99 ? 5.064 4.279 -24.417 1.00 77.81 99 ILE A O 1
ATOM 804 N N . HIS A 1 100 ? 5.469 4.471 -22.210 1.00 77.81 100 HIS A N 1
ATOM 805 C CA . HIS A 1 100 ? 6.312 3.287 -22.096 1.00 77.81 100 HIS A CA 1
ATOM 806 C C . HIS A 1 100 ? 5.701 2.311 -21.097 1.00 77.81 100 HIS A C 1
ATOM 808 O O . HIS A 1 100 ? 5.301 2.715 -20.002 1.00 77.81 100 HIS A O 1
ATOM 814 N N . ASP A 1 101 ? 5.661 1.031 -21.462 1.00 75.56 101 ASP A N 1
ATOM 815 C CA . ASP A 1 101 ? 5.351 -0.030 -20.515 1.00 75.56 101 ASP A CA 1
ATOM 816 C C . ASP A 1 101 ? 6.586 -0.287 -19.646 1.00 75.56 101 ASP A C 1
ATOM 818 O O . ASP A 1 101 ? 7.642 -0.715 -20.113 1.00 75.56 101 ASP A O 1
ATOM 822 N N . ILE A 1 102 ? 6.462 0.002 -18.353 1.00 79.75 102 ILE A N 1
ATOM 823 C CA . ILE A 1 102 ? 7.556 -0.192 -17.401 1.00 79.75 102 ILE A CA 1
ATOM 824 C C . ILE A 1 102 ? 7.919 -1.670 -17.213 1.00 79.75 102 ILE A C 1
ATOM 826 O O . ILE A 1 102 ? 9.014 -1.953 -16.738 1.00 79.75 102 ILE A O 1
ATOM 830 N N . SER A 1 103 ? 7.027 -2.603 -17.564 1.00 75.06 103 SER A N 1
ATOM 831 C CA . SER A 1 103 ? 7.279 -4.045 -17.475 1.00 75.06 103 SER A CA 1
ATOM 832 C C . SER A 1 103 ? 8.223 -4.556 -18.568 1.00 75.06 103 SER A C 1
ATOM 834 O O . SER A 1 103 ? 8.870 -5.584 -18.380 1.00 75.06 103 SER A O 1
ATOM 836 N N . GLU A 1 104 ? 8.377 -3.807 -19.663 1.00 80.88 104 GLU A N 1
ATOM 837 C CA . GLU A 1 104 ? 9.358 -4.088 -20.718 1.00 80.88 104 GLU A CA 1
ATOM 838 C C . GLU A 1 104 ? 10.781 -3.648 -20.326 1.00 80.88 104 GLU A C 1
ATOM 840 O O . GLU A 1 104 ? 11.759 -3.997 -20.992 1.00 80.88 104 GLU A O 1
ATOM 845 N N . LEU A 1 105 ? 10.922 -2.885 -19.237 1.00 85.38 105 LEU A N 1
ATOM 846 C CA . LEU A 1 105 ? 12.206 -2.389 -18.755 1.00 85.38 105 LEU A CA 1
ATOM 847 C C . LEU A 1 105 ? 12.891 -3.446 -17.887 1.00 85.38 105 LEU A C 1
ATOM 849 O O . LEU A 1 105 ? 12.413 -3.810 -16.814 1.00 85.38 105 LEU A O 1
ATOM 853 N N . THR A 1 106 ? 14.071 -3.893 -18.311 1.00 86.81 106 THR A N 1
ATOM 854 C CA . THR A 1 106 ? 14.895 -4.788 -17.487 1.00 86.81 106 THR A CA 1
ATOM 855 C C . THR A 1 106 ? 15.790 -3.960 -16.578 1.00 86.81 106 THR A C 1
ATOM 857 O O . THR A 1 106 ? 16.618 -3.189 -17.063 1.00 86.81 106 THR A O 1
ATOM 860 N N . VAL A 1 107 ? 15.652 -4.119 -15.261 1.00 86.31 107 VAL A N 1
ATOM 861 C CA . VAL A 1 107 ? 16.530 -3.438 -14.302 1.00 86.31 107 VAL A CA 1
ATOM 862 C C . VAL A 1 107 ? 17.940 -4.017 -14.386 1.00 86.31 107 VAL A C 1
ATOM 864 O O . VAL A 1 107 ? 18.149 -5.200 -14.134 1.00 86.31 107 VAL A O 1
ATOM 867 N N . ILE A 1 108 ? 18.907 -3.163 -14.724 1.00 89.81 108 ILE A N 1
ATOM 868 C CA . ILE A 1 108 ? 20.336 -3.493 -14.762 1.00 89.81 108 ILE A CA 1
ATOM 869 C C . ILE A 1 108 ? 20.944 -3.254 -13.381 1.00 89.81 108 ILE A C 1
ATOM 871 O O . ILE A 1 108 ? 21.660 -4.100 -12.846 1.00 89.81 108 ILE A O 1
ATOM 875 N N . HIS A 1 109 ? 20.652 -2.093 -12.791 1.00 87.00 109 HIS A N 1
ATOM 876 C CA . HIS A 1 109 ? 21.206 -1.699 -11.506 1.00 87.00 109 HIS A CA 1
ATOM 877 C C . HIS A 1 109 ? 20.232 -0.818 -10.723 1.00 87.00 109 HIS A C 1
ATOM 879 O O . HIS A 1 109 ? 19.747 0.207 -11.210 1.00 87.00 109 HIS A O 1
ATOM 885 N N . HIS A 1 110 ? 19.981 -1.183 -9.468 1.00 78.62 110 HIS A N 1
ATOM 886 C CA . HIS A 1 110 ? 19.255 -0.321 -8.545 1.00 78.62 110 HIS A CA 1
ATOM 887 C C . HIS A 1 110 ? 20.189 0.750 -7.987 1.00 78.62 110 HIS A C 1
ATOM 889 O O . HIS A 1 110 ? 21.121 0.456 -7.241 1.00 78.62 110 HIS A O 1
ATOM 895 N N . THR A 1 111 ? 19.907 2.009 -8.310 1.00 78.88 111 THR A N 1
ATOM 896 C CA . THR A 1 111 ? 20.556 3.160 -7.680 1.00 78.88 111 THR A CA 1
ATOM 897 C C . THR A 1 111 ? 19.834 3.527 -6.375 1.00 78.88 111 THR A C 1
ATOM 899 O O . THR A 1 111 ? 18.776 2.991 -6.039 1.00 78.88 111 THR A O 1
ATOM 902 N N . LYS A 1 112 ? 20.378 4.477 -5.604 1.00 68.44 112 LYS A N 1
ATOM 903 C CA . LYS A 1 112 ? 19.685 4.998 -4.41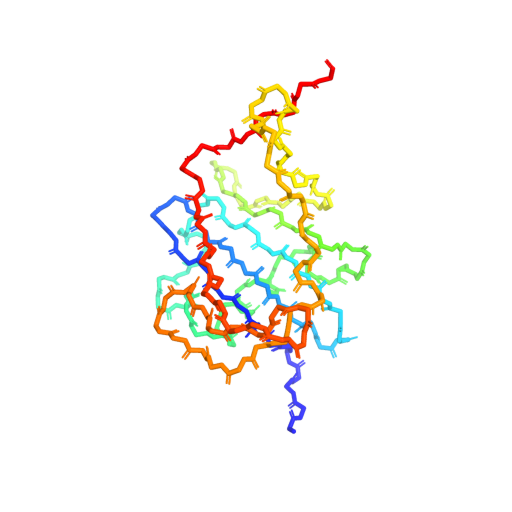3 1.00 68.44 112 LYS A CA 1
ATOM 904 C C . LYS A 1 112 ? 18.401 5.750 -4.801 1.00 68.44 112 LYS A C 1
ATOM 906 O O . LYS A 1 112 ? 18.404 6.539 -5.738 1.00 68.44 112 LYS A O 1
ATOM 911 N N . SER A 1 113 ? 17.348 5.569 -3.996 1.00 65.12 113 SER A N 1
ATOM 912 C CA . SER A 1 113 ? 16.083 6.330 -4.003 1.00 65.12 113 SER A CA 1
ATOM 913 C C . SER A 1 113 ? 15.366 6.418 -5.362 1.00 65.12 113 SER A C 1
ATOM 915 O O . SER A 1 113 ? 15.545 7.375 -6.118 1.00 65.12 113 SER A O 1
ATOM 917 N N . ARG A 1 114 ? 14.490 5.433 -5.638 1.00 70.19 114 ARG A N 1
ATOM 918 C CA . ARG A 1 114 ? 13.512 5.412 -6.756 1.00 70.19 114 ARG A CA 1
ATOM 919 C C . ARG A 1 114 ? 14.101 5.680 -8.144 1.00 70.19 114 ARG A C 1
ATOM 921 O O . ARG A 1 114 ? 13.391 6.089 -9.060 1.00 70.19 114 ARG A O 1
ATOM 928 N N . THR A 1 115 ? 15.402 5.468 -8.275 1.00 82.62 115 THR A N 1
ATOM 929 C CA . THR A 1 115 ? 16.144 5.610 -9.517 1.00 82.62 115 THR A CA 1
ATOM 930 C C . THR A 1 115 ? 16.759 4.258 -9.820 1.00 82.62 115 THR A C 1
ATOM 932 O O . THR A 1 115 ? 17.294 3.596 -8.928 1.00 82.62 115 THR A O 1
ATOM 935 N N . SER A 1 116 ? 16.613 3.789 -11.047 1.00 88.88 116 SER A N 1
ATOM 936 C CA . SER A 1 116 ? 17.195 2.529 -11.489 1.00 88.88 116 SER A CA 1
ATOM 937 C C . SER A 1 116 ? 17.723 2.695 -12.897 1.00 88.88 116 SER A C 1
ATOM 939 O O . SER A 1 116 ? 17.115 3.361 -13.730 1.00 88.88 116 SER A O 1
ATOM 941 N N . GLU A 1 117 ? 18.876 2.104 -13.143 1.00 92.81 117 GLU A N 1
ATOM 942 C CA . GLU A 1 117 ? 19.415 1.946 -14.479 1.00 92.81 117 GLU A CA 1
ATOM 943 C C . GLU A 1 117 ? 18.712 0.752 -15.126 1.00 92.81 117 GLU A C 1
ATOM 945 O O . GLU A 1 117 ? 18.656 -0.337 -14.543 1.00 92.81 117 GLU A O 1
ATOM 950 N N . VAL A 1 118 ? 18.122 0.968 -16.298 1.00 90.94 118 VAL A N 1
ATOM 951 C CA . VAL A 1 118 ? 17.292 -0.016 -16.994 1.00 90.94 118 VAL A CA 1
ATOM 952 C C . VAL A 1 118 ? 17.708 -0.147 -18.454 1.00 90.94 118 VAL A C 1
ATOM 954 O O . VAL A 1 118 ? 18.132 0.823 -19.087 1.00 90.94 118 VAL A O 1
ATOM 957 N N . ALA A 1 119 ? 17.566 -1.351 -19.000 1.00 90.38 119 ALA A N 1
ATOM 958 C CA . ALA A 1 119 ? 17.671 -1.591 -20.428 1.00 90.38 119 ALA A CA 1
ATOM 959 C C . ALA A 1 119 ? 16.347 -1.209 -21.098 1.00 90.38 119 ALA A C 1
ATOM 961 O O . ALA A 1 119 ? 15.293 -1.741 -20.755 1.00 90.38 119 ALA A O 1
ATOM 962 N N . TYR A 1 120 ? 16.419 -0.311 -22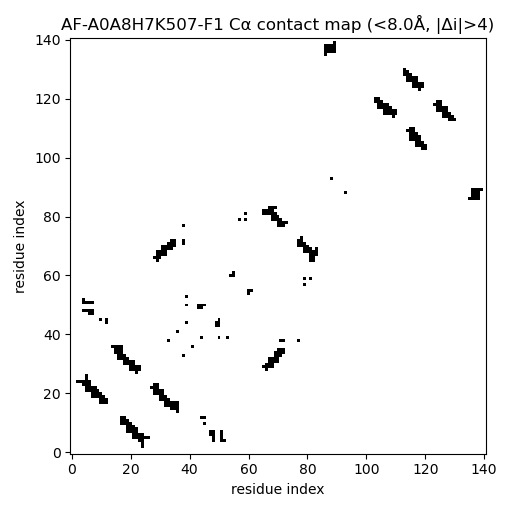.073 1.00 85.38 120 TYR A N 1
ATOM 963 C CA . TYR A 1 120 ? 15.310 0.099 -22.921 1.00 85.38 120 TYR A CA 1
ATOM 964 C C . TYR A 1 120 ? 15.529 -0.425 -24.345 1.00 85.38 120 TYR A C 1
ATOM 966 O O . TYR A 1 120 ? 16.612 -0.267 -24.928 1.00 85.38 120 TYR A O 1
ATOM 974 N N . ASN A 1 121 ? 14.513 -1.095 -24.900 1.00 79.19 121 ASN A N 1
ATOM 975 C CA . ASN A 1 121 ? 14.540 -1.723 -26.228 1.00 79.19 121 ASN A CA 1
ATOM 976 C C . ASN A 1 121 ? 15.755 -2.638 -26.481 1.00 79.19 121 ASN A C 1
ATOM 978 O O . ASN A 1 121 ? 16.239 -2.726 -27.611 1.00 79.19 121 ASN A O 1
ATOM 982 N N . ASN A 1 122 ? 16.290 -3.282 -25.434 1.00 71.31 122 ASN A N 1
ATOM 983 C CA . ASN A 1 122 ? 17.483 -4.144 -25.477 1.00 71.31 122 ASN A CA 1
ATOM 984 C C . ASN A 1 122 ? 18.716 -3.509 -26.153 1.00 71.31 122 ASN A C 1
ATOM 986 O O . ASN A 1 122 ? 19.591 -4.217 -26.651 1.00 71.31 122 ASN A O 1
ATOM 990 N N . ARG A 1 123 ? 18.775 -2.173 -26.226 1.00 74.31 123 ARG A N 1
ATOM 991 C CA . ARG A 1 123 ? 19.794 -1.445 -27.002 1.00 74.31 123 ARG A CA 1
ATOM 992 C C . ARG A 1 123 ? 20.351 -0.224 -26.2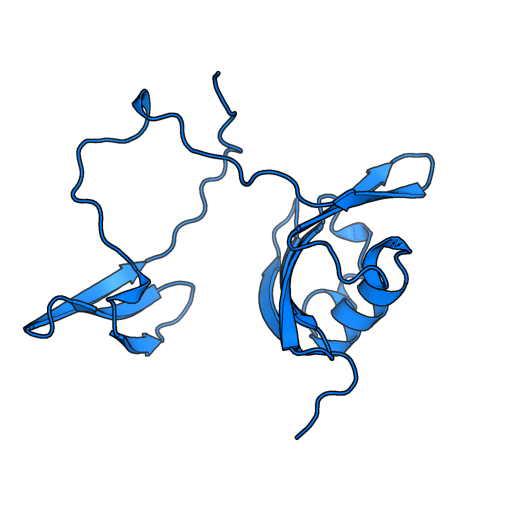93 1.00 74.31 123 ARG A C 1
ATOM 994 O O . ARG A 1 123 ? 21.458 0.192 -26.618 1.00 74.31 123 ARG A O 1
ATOM 1001 N N . GLN A 1 124 ? 19.597 0.366 -25.371 1.00 87.38 124 GLN A N 1
ATOM 1002 C CA . GLN A 1 124 ? 20.014 1.568 -24.662 1.00 87.38 124 GLN A CA 1
ATOM 1003 C C . GLN A 1 124 ? 19.878 1.380 -23.165 1.00 87.38 124 GLN A C 1
ATOM 1005 O O . GLN A 1 124 ? 18.889 0.838 -22.681 1.00 87.38 124 GLN A O 1
ATOM 1010 N N . THR A 1 125 ? 20.871 1.878 -22.447 1.00 90.19 125 THR A N 1
ATOM 1011 C CA . THR A 1 125 ? 20.825 1.982 -20.998 1.00 90.19 125 THR A CA 1
ATOM 1012 C C . THR A 1 125 ? 20.323 3.371 -20.631 1.00 90.19 125 THR A C 1
ATOM 1014 O O . THR A 1 125 ? 20.902 4.371 -21.056 1.00 90.19 125 THR A O 1
ATOM 1017 N N . VAL A 1 126 ? 19.226 3.437 -19.879 1.00 89.88 126 VAL A N 1
ATOM 1018 C CA . VAL A 1 126 ? 18.592 4.692 -19.450 1.00 89.88 126 VAL A CA 1
ATOM 1019 C C . VAL A 1 126 ? 18.321 4.668 -17.949 1.00 89.88 126 VAL A C 1
ATOM 1021 O O . VAL A 1 126 ? 18.301 3.608 -17.325 1.00 89.88 126 VAL A O 1
ATOM 1024 N N . PHE A 1 127 ? 18.085 5.837 -17.355 1.00 89.19 127 PHE A N 1
ATOM 1025 C CA . PHE A 1 127 ? 17.673 5.938 -15.956 1.00 89.19 127 PHE A CA 1
ATOM 1026 C C . PHE A 1 127 ? 16.154 6.073 -15.849 1.00 89.19 127 PHE A C 1
ATOM 1028 O O . PHE A 1 127 ? 15.576 7.071 -16.277 1.00 89.19 127 PHE A O 1
ATOM 1035 N N . LEU A 1 128 ? 15.516 5.093 -15.214 1.00 86.88 128 LEU A N 1
ATOM 1036 C CA . LEU A 1 128 ? 14.142 5.186 -14.742 1.00 86.88 128 LEU A CA 1
ATOM 1037 C C . LEU A 1 128 ? 14.136 5.917 -13.401 1.00 86.88 128 LEU A C 1
ATOM 1039 O O . LEU A 1 128 ? 14.730 5.440 -12.435 1.00 86.88 128 LEU A O 1
ATOM 1043 N N . LYS A 1 129 ? 13.433 7.048 -13.322 1.00 85.06 129 LYS A N 1
ATOM 1044 C CA . LYS A 1 129 ? 13.191 7.768 -12.067 1.00 85.06 129 LYS A CA 1
ATOM 1045 C C . LYS A 1 129 ? 11.699 7.828 -11.779 1.00 85.06 129 LYS A C 1
ATOM 1047 O O . LYS A 1 129 ? 10.948 8.457 -12.516 1.00 85.06 129 LYS A O 1
ATOM 1052 N N . ILE A 1 130 ? 11.281 7.221 -10.674 1.00 80.25 130 ILE A N 1
ATOM 1053 C CA . ILE A 1 130 ? 9.887 7.234 -10.226 1.00 80.25 130 ILE A CA 1
ATOM 1054 C C . ILE A 1 130 ? 9.697 8.415 -9.270 1.00 80.25 130 ILE A C 1
ATOM 1056 O O . ILE A 1 130 ? 10.292 8.476 -8.190 1.00 80.25 130 ILE A O 1
ATOM 1060 N N . VAL A 1 131 ? 8.874 9.382 -9.677 1.00 68.50 131 VAL A N 1
ATOM 1061 C CA . VAL A 1 131 ? 8.602 10.605 -8.911 1.00 68.50 131 VAL A CA 1
ATOM 1062 C C . VAL A 1 131 ? 7.208 10.532 -8.293 1.00 68.50 131 VAL A C 1
ATOM 1064 O O . VAL A 1 131 ? 6.254 10.105 -8.933 1.00 68.50 131 VAL A O 1
ATOM 1067 N N . ARG A 1 132 ? 7.090 10.966 -7.032 1.00 60.16 132 ARG A N 1
ATOM 1068 C CA . ARG A 1 132 ? 5.791 11.170 -6.374 1.00 60.16 132 ARG A CA 1
ATOM 1069 C C . ARG A 1 132 ? 5.270 12.547 -6.754 1.00 60.16 132 ARG A C 1
ATOM 1071 O O . ARG A 1 132 ? 5.995 13.528 -6.594 1.00 60.16 132 ARG A O 1
ATOM 1078 N N . PHE A 1 133 ? 4.017 12.619 -7.174 1.00 56.00 133 PHE A N 1
ATOM 1079 C CA . PHE A 1 133 ? 3.314 13.889 -7.268 1.00 56.00 133 PHE A CA 1
ATOM 1080 C C . PHE A 1 133 ? 2.752 14.251 -5.884 1.00 56.00 133 PHE A C 1
ATOM 1082 O O . PHE A 1 133 ? 2.162 13.391 -5.229 1.00 56.00 133 PHE A O 1
ATOM 1089 N N . PRO A 1 134 ? 2.940 15.494 -5.406 1.00 47.16 134 PRO A N 1
ATOM 1090 C CA . PRO A 1 134 ? 2.429 15.930 -4.105 1.00 47.16 134 PRO A CA 1
ATOM 1091 C C . PRO A 1 134 ? 0.902 16.112 -4.085 1.00 47.16 134 PRO A C 1
ATOM 1093 O O . PRO A 1 134 ? 0.318 16.268 -3.016 1.00 47.16 134 PRO A O 1
ATOM 1096 N N . HIS A 1 135 ? 0.246 16.085 -5.247 1.00 49.69 135 HIS A N 1
ATOM 1097 C CA . HIS A 1 135 ? -1.193 16.287 -5.377 1.00 49.69 135 HIS A CA 1
ATOM 1098 C C . HIS A 1 135 ? -1.900 14.954 -5.647 1.00 49.69 135 HIS A C 1
ATOM 1100 O O . HIS A 1 135 ? -1.494 14.203 -6.534 1.00 49.69 135 HIS A O 1
ATOM 1106 N N . LYS A 1 136 ? -2.981 14.671 -4.901 1.00 48.88 136 LYS A N 1
ATOM 1107 C CA . LYS A 1 136 ? -3.961 13.650 -5.300 1.00 48.88 136 LYS A CA 1
ATOM 1108 C C . LYS A 1 136 ? -4.593 14.136 -6.605 1.00 48.88 136 LYS A C 1
ATOM 1110 O O . LYS A 1 136 ? -5.209 15.198 -6.619 1.00 48.88 136 LYS A O 1
ATOM 1115 N N . LEU A 1 137 ? -4.418 13.389 -7.685 1.00 50.47 137 LEU A N 1
ATOM 1116 C CA . LEU A 1 137 ? -5.078 13.696 -8.948 1.00 50.47 137 LEU A CA 1
ATOM 1117 C C . LEU A 1 137 ? -6.529 13.237 -8.826 1.00 50.47 137 LEU A C 1
ATOM 1119 O O . LEU A 1 137 ? -6.792 12.070 -8.536 1.00 50.47 137 LEU A O 1
ATOM 1123 N N . GLN A 1 138 ? -7.454 14.192 -8.913 1.00 42.19 138 GLN A N 1
ATOM 1124 C CA . GLN A 1 138 ? -8.883 13.910 -8.840 1.00 42.19 138 GLN A CA 1
ATOM 1125 C C . GLN A 1 138 ? -9.342 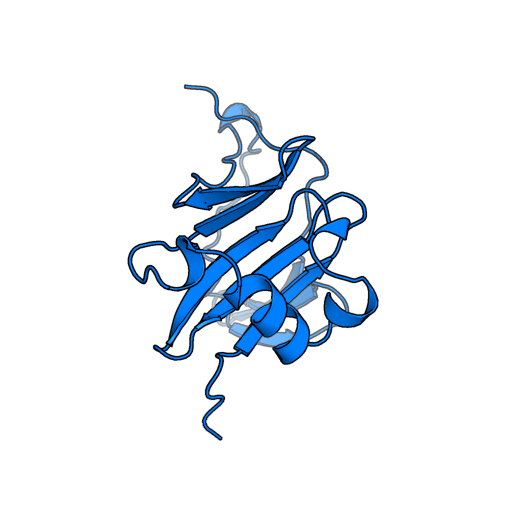13.270 -10.151 1.00 42.19 138 GLN A C 1
ATOM 1127 O O . GLN A 1 138 ? -8.945 13.704 -11.232 1.00 42.19 138 GLN A O 1
ATOM 1132 N N . TYR A 1 139 ? -10.186 12.244 -10.035 1.00 38.12 139 TYR A N 1
ATOM 1133 C CA . TYR A 1 139 ? -10.943 11.713 -11.161 1.00 38.12 139 TYR A CA 1
ATOM 1134 C C . TYR A 1 139 ? -11.905 12.799 -11.644 1.00 38.12 139 TYR A C 1
ATOM 1136 O O . TYR A 1 139 ? -12.664 13.343 -10.841 1.00 38.12 139 TYR A O 1
ATOM 1144 N N . VAL A 1 140 ? -11.869 13.114 -12.934 1.00 42.88 140 VAL A N 1
ATOM 1145 C CA . VAL A 1 140 ? -12.909 13.919 -13.574 1.00 42.88 140 VAL A CA 1
ATOM 1146 C C . VAL A 1 140 ? -13.615 12.988 -14.555 1.00 42.88 140 VAL A C 1
ATOM 1148 O O . VAL A 1 140 ? -13.000 12.538 -15.521 1.00 42.88 140 VAL A O 1
ATOM 1151 N N . THR A 1 141 ? -14.854 12.624 -14.212 1.00 41.12 141 THR A N 1
ATOM 1152 C CA . THR A 1 141 ? -15.841 11.971 -15.094 1.00 41.12 141 THR A CA 1
ATOM 1153 C C . THR A 1 141 ? -16.140 12.815 -16.316 1.00 41.12 141 THR A C 1
ATOM 1155 O O . THR A 1 141 ? -16.332 14.036 -16.114 1.00 41.12 141 THR A O 1
#

Mean predicted aligned error: 11.02 Å

Sequence (141 aa):
MDNPEGAILSVESGPSNILYRIEKANYQIVHVKVLNPEVIPEDKRIYGPSAISELSKLEEWNDDSWKTLEVYQDEKGIWCEKDISPPTVPKEYLLDYPIHDISELTVIHHTKSRTSEVAYNNRQTVFLKIVRFPHKLQYVT

pLDDT: mean 81.36, std 13.85, range [38.12, 94.56]